Protein AF-A0A0H0G531-F1 (afdb_monomer)

Secondary structure (DSSP, 8-state):
----TTS-S-EEEE-SSPPPHHHHHHH-GGGG--S--TTS-TT-----HHHHHHHHHHTT----EEEEPPPSSGGG--

Mean predicted aligned error: 5.1 Å

Radius of gyration: 14.06 Å; Cα contacts (8 Å, |Δi|>4): 78; chains: 1; bounding box: 36×26×34 Å

InterPro domains:
  IPR026325 Protein of unknown function DUF932 [PF06067] (36-77)

pLDDT: mean 89.15, std 11.55, range [59.62, 98.31]

Solvent-accessible surface area (backbone atoms only — not comparable to full-atom values): 4995 Å² total; per-residue (Å²): 138,81,87,48,87,73,41,60,97,53,42,61,51,76,53,100,52,69,64,50,69,68,57,40,48,75,37,32,48,75,38,69,39,81,69,68,64,85,91,54,59,89,88,60,82,73,74,35,50,47,59,54,52,52,53,36,43,76,75,72,48,71,53,39,64,52,70,35,62,72,59,85,55,72,93,65,66,120

Organism: Escherichia coli (NCBI:txid562)

Structure (mmCIF, N/CA/C/O backbone):
data_AF-A0A0H0G531-F1
#
_entry.id   AF-A0A0H0G531-F1
#
loop_
_atom_site.group_PDB
_atom_site.id
_atom_site.type_symbol
_atom_site.label_atom_id
_atom_site.label_alt_id
_atom_site.label_comp_id
_atom_site.label_asym_id
_atom_site.label_entity_id
_atom_site.label_seq_id
_atom_site.pdbx_PDB_ins_code
_atom_site.Cartn_x
_atom_site.Cartn_y
_atom_site.Cartn_z
_atom_site.occupancy
_atom_site.B_iso_or_equiv
_atom_site.auth_seq_id
_atom_site.auth_comp_id
_atom_site.auth_asym_id
_atom_site.auth_atom_id
_atom_site.pdbx_PDB_model_num
ATOM 1 N N . MET A 1 1 ? -5.748 11.817 -17.148 1.00 60.66 1 MET A N 1
ATOM 2 C CA 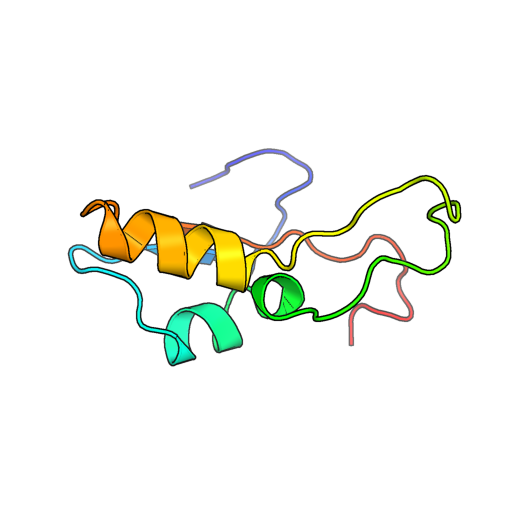. MET A 1 1 ? -5.912 12.547 -15.868 1.00 60.66 1 MET A CA 1
ATOM 3 C C . MET A 1 1 ? -4.525 12.837 -15.302 1.00 60.66 1 MET A C 1
ATOM 5 O O . MET A 1 1 ? -3.692 11.939 -15.363 1.00 60.66 1 MET A O 1
ATOM 9 N N . ARG A 1 2 ? -4.240 14.057 -14.824 1.00 63.06 2 ARG A N 1
ATOM 10 C CA . ARG A 1 2 ? -2.965 14.403 -14.168 1.00 63.06 2 ARG A CA 1
ATOM 11 C C . ARG A 1 2 ? -3.221 14.681 -12.694 1.00 63.06 2 ARG A C 1
ATOM 13 O O . ARG A 1 2 ? -3.833 15.693 -12.390 1.00 63.06 2 ARG A O 1
ATOM 20 N N . LEU A 1 3 ? -2.802 13.767 -11.813 1.00 68.38 3 LEU A N 1
ATOM 21 C CA . LEU A 1 3 ? -3.038 13.880 -10.365 1.00 68.38 3 LEU A CA 1
ATOM 22 C C . LEU A 1 3 ? -2.194 15.001 -9.736 1.00 68.38 3 LEU A C 1
ATOM 24 O O . LEU A 1 3 ? -2.735 15.906 -9.118 1.00 68.38 3 LEU A O 1
ATOM 28 N N . ALA A 1 4 ? -0.869 14.957 -9.913 1.00 70.75 4 ALA A N 1
ATOM 29 C CA . ALA A 1 4 ? 0.073 16.025 -9.552 1.00 70.75 4 ALA A CA 1
ATOM 30 C C . ALA A 1 4 ? 1.398 15.836 -10.313 1.00 70.75 4 ALA A C 1
ATOM 32 O O . ALA A 1 4 ? 1.603 14.809 -10.949 1.00 70.75 4 ALA A O 1
ATOM 33 N N . SER A 1 5 ? 2.337 16.785 -10.237 1.00 68.06 5 SER A N 1
ATOM 34 C CA . SER A 1 5 ? 3.620 16.723 -10.970 1.00 68.06 5 SER A CA 1
ATOM 35 C C . SER A 1 5 ? 4.474 15.480 -10.666 1.00 68.06 5 SER A C 1
ATOM 37 O O . SER A 1 5 ? 5.138 14.961 -11.558 1.00 68.06 5 SER A O 1
ATOM 39 N N . ARG A 1 6 ? 4.440 14.989 -9.419 1.00 61.19 6 ARG A N 1
ATOM 40 C CA . ARG A 1 6 ? 5.203 13.812 -8.942 1.00 61.19 6 ARG A CA 1
ATOM 41 C C . ARG A 1 6 ? 4.612 12.477 -9.395 1.00 61.19 6 ARG A C 1
ATOM 43 O O . ARG A 1 6 ? 5.283 11.449 -9.386 1.00 61.19 6 ARG A O 1
ATOM 50 N N . PHE A 1 7 ? 3.354 12.512 -9.793 1.00 59.62 7 PHE A N 1
ATOM 51 C CA . PHE A 1 7 ? 2.647 11.439 -10.448 1.00 59.62 7 PHE A CA 1
ATOM 52 C C . PHE A 1 7 ? 2.946 11.663 -11.954 1.00 59.62 7 PHE A C 1
ATOM 54 O O . PHE A 1 7 ? 2.296 12.454 -12.606 1.00 59.62 7 PHE A O 1
ATOM 61 N N . GLY A 1 8 ? 4.051 11.143 -12.495 1.00 62.22 8 GLY A N 1
ATOM 62 C CA . GLY A 1 8 ? 4.461 11.375 -13.899 1.00 62.22 8 GLY A CA 1
ATOM 63 C C . GLY A 1 8 ? 3.670 10.519 -14.904 1.00 62.22 8 GLY A C 1
ATOM 64 O O . GLY A 1 8 ? 2.457 10.421 -14.821 1.00 62.22 8 GLY A O 1
ATOM 65 N N . ARG A 1 9 ? 4.336 9.809 -15.831 1.00 62.41 9 ARG A N 1
ATOM 66 C CA . ARG A 1 9 ? 3.737 8.583 -16.410 1.00 62.41 9 ARG A CA 1
ATOM 67 C C . ARG A 1 9 ? 3.618 7.547 -15.280 1.00 62.41 9 ARG A C 1
ATOM 69 O O . ARG A 1 9 ? 4.605 6.900 -14.930 1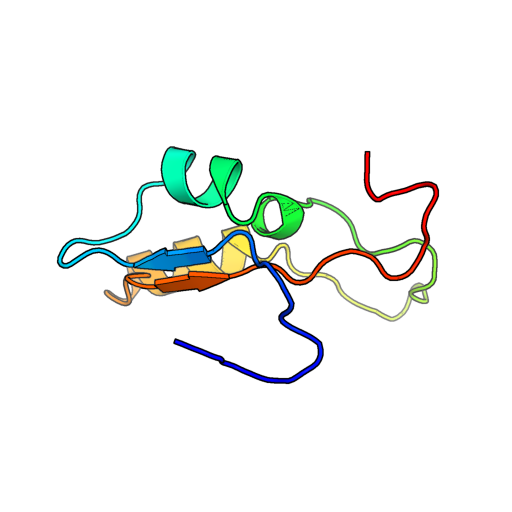.00 62.41 9 ARG A O 1
ATOM 76 N N . TYR A 1 10 ? 2.452 7.506 -14.646 1.00 68.75 10 TYR A N 1
ATOM 77 C CA . TYR A 1 10 ? 2.109 6.650 -13.508 1.00 68.75 10 TYR A CA 1
ATOM 78 C C . TYR A 1 10 ? 1.733 5.241 -13.944 1.00 68.75 10 TYR A C 1
ATOM 80 O O . TYR A 1 10 ? 1.112 5.069 -14.992 1.00 68.75 10 TYR A O 1
ATOM 88 N N . ASN A 1 11 ? 1.970 4.279 -13.052 1.00 80.31 11 ASN A N 1
ATOM 89 C CA . ASN A 1 11 ? 1.138 3.085 -12.998 1.00 80.31 11 ASN A CA 1
ATOM 90 C C . ASN A 1 11 ? -0.127 3.468 -12.224 1.00 80.31 11 ASN A C 1
ATOM 92 O O . ASN A 1 11 ? -0.083 3.718 -11.018 1.00 80.31 11 ASN A O 1
ATOM 96 N N . SER A 1 12 ? -1.234 3.612 -12.949 1.00 90.56 12 SER A N 1
ATOM 97 C CA . SER A 1 12 ? -2.542 3.929 -12.379 1.00 90.56 12 SER A CA 1
ATOM 98 C C . SER A 1 12 ? -3.624 3.080 -13.018 1.00 90.56 12 SER A C 1
ATOM 100 O O . SER A 1 12 ? -3.583 2.846 -14.226 1.00 90.56 12 SER A O 1
ATOM 102 N N . ILE A 1 13 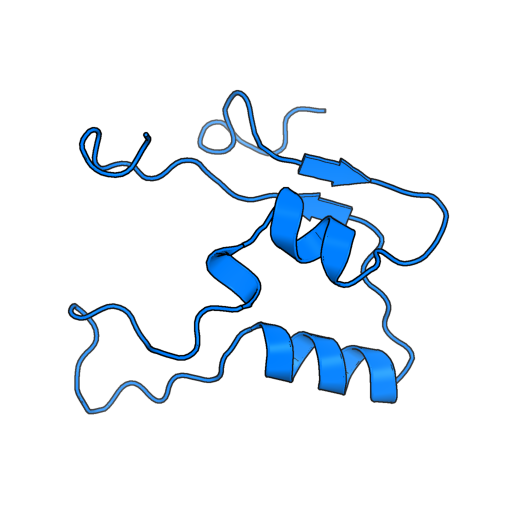? -4.630 2.722 -12.232 1.00 93.94 13 ILE A N 1
ATOM 103 C CA . ILE A 1 13 ? -5.806 1.991 -12.689 1.00 93.94 13 ILE A CA 1
ATOM 104 C C . ILE A 1 13 ? -7.072 2.624 -12.116 1.00 93.94 13 ILE A C 1
ATOM 106 O O . ILE A 1 13 ? -7.108 3.049 -10.962 1.00 93.94 13 ILE A O 1
ATOM 110 N N . ARG A 1 14 ? -8.117 2.688 -12.946 1.00 95.31 14 ARG A N 1
ATOM 111 C CA . ARG A 1 14 ? -9.487 3.013 -12.546 1.00 95.31 14 ARG A CA 1
ATOM 112 C C . ARG A 1 14 ? -10.441 2.003 -13.169 1.00 95.31 14 ARG A C 1
ATOM 114 O O . ARG A 1 14 ? -10.283 1.658 -14.345 1.00 95.31 14 ARG A O 1
ATOM 121 N N . ARG A 1 15 ? -11.429 1.557 -12.399 1.00 97.06 15 ARG A N 1
ATOM 122 C CA . ARG A 1 15 ? -12.510 0.671 -12.848 1.00 97.06 15 ARG A CA 1
ATOM 123 C C . ARG A 1 15 ? -13.846 1.162 -12.290 1.00 97.06 15 ARG A C 1
ATOM 125 O O . ARG A 1 15 ? -13.873 1.904 -11.314 1.00 97.06 15 ARG A O 1
ATOM 132 N N . GLU A 1 16 ? -14.940 0.755 -12.926 1.00 97.38 16 GLU A N 1
ATOM 133 C CA . GLU A 1 16 ? -16.310 0.963 -12.421 1.00 97.38 16 GLU A CA 1
ATOM 134 C C . GLU A 1 16 ? -16.734 -0.118 -11.415 1.00 97.38 16 GLU A C 1
ATOM 136 O O . GLU A 1 16 ? -17.773 -0.003 -10.778 1.00 97.38 16 GLU A O 1
ATOM 141 N N . ARG A 1 17 ? -15.901 -1.151 -11.249 1.00 97.56 17 ARG A N 1
ATOM 142 C CA . ARG A 1 17 ? -16.001 -2.194 -10.224 1.00 97.56 17 ARG A CA 1
ATOM 143 C C . ARG A 1 17 ? -14.832 -2.083 -9.232 1.00 97.56 17 ARG A C 1
ATOM 145 O O . ARG A 1 17 ? -13.811 -1.489 -9.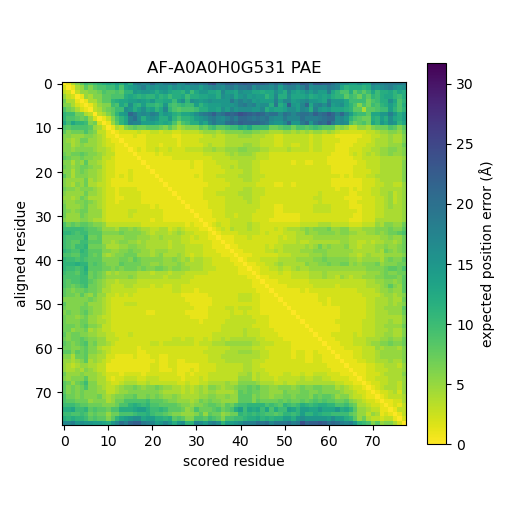598 1.00 97.56 17 ARG A O 1
ATOM 152 N N . PRO A 1 18 ? -14.931 -2.691 -8.037 1.00 98.06 18 PRO A N 1
ATOM 153 C CA . PRO A 1 18 ? -13.797 -2.819 -7.131 1.00 98.06 18 PRO A CA 1
ATOM 154 C C . PRO A 1 18 ? -12.567 -3.427 -7.816 1.00 98.06 18 PRO A C 1
ATOM 156 O O . PRO A 1 18 ? -12.681 -4.327 -8.661 1.00 98.06 18 PRO A O 1
ATOM 159 N N . LEU A 1 19 ? -11.393 -2.914 -7.454 1.00 98.19 19 LEU A N 1
ATOM 160 C CA . LEU A 1 19 ? -10.104 -3.435 -7.883 1.00 98.19 19 LEU A CA 1
ATOM 161 C C . LEU A 1 19 ? -9.812 -4.751 -7.160 1.00 98.19 19 LEU A C 1
ATOM 163 O O . LEU A 1 19 ? -9.946 -4.859 -5.936 1.00 98.19 19 LEU A O 1
ATOM 167 N N . THR A 1 20 ? -9.390 -5.731 -7.950 1.00 97.50 20 THR A N 1
ATOM 168 C CA . THR A 1 20 ? -8.904 -7.029 -7.470 1.00 97.50 20 THR A CA 1
ATOM 169 C C . THR A 1 20 ? -7.504 -6.902 -6.875 1.00 97.50 20 THR A C 1
ATOM 171 O O . THR A 1 20 ? -6.788 -5.936 -7.151 1.00 97.50 20 THR A O 1
ATOM 174 N N . ASP A 1 21 ? -7.089 -7.884 -6.078 1.00 97.44 21 ASP A N 1
ATOM 175 C CA . ASP A 1 21 ? -5.732 -7.899 -5.522 1.00 97.44 21 ASP A CA 1
ATOM 176 C C . ASP A 1 21 ? -4.668 -8.049 -6.609 1.00 97.44 21 ASP A C 1
ATOM 178 O O . ASP A 1 21 ? -3.635 -7.393 -6.520 1.00 97.44 21 ASP A O 1
ATOM 182 N N . ASP A 1 22 ? -4.954 -8.786 -7.683 1.00 97.62 22 ASP A N 1
ATOM 183 C CA . ASP A 1 22 ? -4.066 -8.890 -8.847 1.00 97.62 22 ASP A CA 1
ATOM 184 C C . ASP A 1 22 ? -3.884 -7.532 -9.543 1.00 97.62 22 ASP A C 1
ATOM 186 O O . ASP A 1 22 ? -2.768 -7.134 -9.882 1.00 97.62 22 ASP A O 1
ATOM 190 N N . GLU A 1 23 ? -4.970 -6.767 -9.705 1.00 96.88 23 GLU A N 1
ATOM 191 C CA . GLU A 1 23 ? -4.908 -5.401 -10.237 1.00 96.88 23 GLU A CA 1
ATOM 192 C C . GLU A 1 23 ? -4.127 -4.469 -9.302 1.00 96.88 23 GLU A C 1
ATOM 194 O O . GLU A 1 23 ? -3.331 -3.647 -9.762 1.00 96.88 23 GLU A O 1
ATOM 199 N N . LEU A 1 24 ? -4.313 -4.588 -7.986 1.00 96.75 24 LEU A N 1
ATOM 200 C CA . LEU A 1 24 ? -3.518 -3.822 -7.030 1.00 96.75 24 LEU A CA 1
ATOM 201 C C . LEU A 1 24 ? -2.040 -4.226 -7.094 1.00 96.75 24 LEU A C 1
ATOM 203 O O . LEU A 1 24 ? -1.180 -3.351 -7.071 1.00 96.75 24 LEU A O 1
ATOM 207 N N . MET A 1 25 ? -1.728 -5.514 -7.227 1.00 95.56 25 MET A N 1
ATOM 208 C CA . MET A 1 25 ? -0.356 -6.015 -7.306 1.00 95.56 25 MET A CA 1
ATOM 209 C C . MET A 1 25 ? 0.340 -5.513 -8.572 1.00 95.56 25 MET A C 1
ATOM 211 O O . MET A 1 25 ? 1.483 -5.063 -8.525 1.00 95.56 25 MET A O 1
ATOM 215 N N . GLN A 1 26 ? -0.366 -5.515 -9.703 1.00 93.38 26 GLN A N 1
ATOM 216 C CA . GLN A 1 26 ? 0.174 -5.057 -10.978 1.00 93.38 26 GLN A CA 1
ATOM 217 C C . GLN A 1 26 ? 0.433 -3.540 -11.002 1.00 93.38 26 GLN A C 1
ATOM 219 O O . GLN A 1 26 ? 1.431 -3.091 -11.568 1.00 93.38 26 GLN A O 1
ATOM 224 N N . PHE A 1 27 ? -0.464 -2.729 -10.430 1.00 92.94 27 PHE A N 1
ATOM 225 C CA . PHE A 1 27 ? -0.399 -1.267 -10.565 1.00 92.94 27 PHE A CA 1
ATOM 226 C C . PHE A 1 27 ? 0.204 -0.550 -9.352 1.00 92.94 27 PHE A C 1
ATOM 228 O O . PHE A 1 27 ? 0.825 0.504 -9.517 1.00 92.94 27 PHE A O 1
ATOM 235 N N . VAL 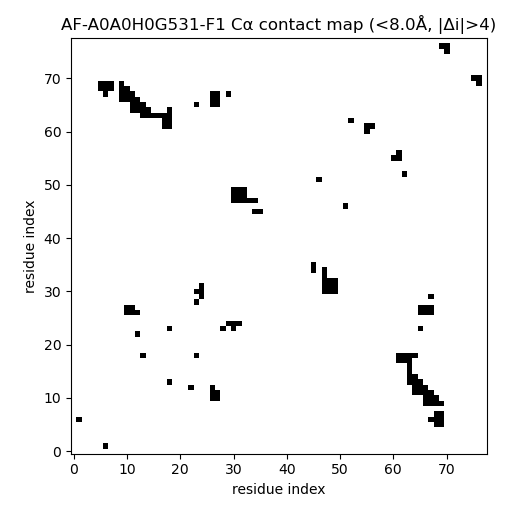A 1 28 ? 0.018 -1.091 -8.148 1.00 94.19 28 VAL A N 1
ATOM 236 C CA . VAL A 1 28 ? 0.450 -0.502 -6.871 1.00 94.19 28 VAL A CA 1
ATOM 237 C C . VAL A 1 28 ? 1.093 -1.541 -5.931 1.00 94.19 28 VAL A C 1
ATOM 239 O O . VAL A 1 28 ? 0.685 -1.659 -4.772 1.00 94.19 28 VAL A O 1
ATOM 242 N N . PRO A 1 29 ? 2.136 -2.274 -6.372 1.00 93.12 29 PRO A N 1
ATOM 243 C CA . PRO A 1 29 ? 2.734 -3.366 -5.596 1.00 93.12 29 PRO A CA 1
ATOM 244 C C . PRO A 1 29 ? 3.221 -2.944 -4.202 1.00 93.12 29 PRO A C 1
ATOM 246 O O . PRO A 1 29 ? 3.248 -3.764 -3.287 1.00 93.12 29 PRO A O 1
ATOM 249 N N . SER A 1 30 ? 3.543 -1.660 -3.981 1.00 91.81 30 SER A N 1
ATOM 250 C CA . SER A 1 30 ? 3.972 -1.169 -2.663 1.00 91.81 30 SER A CA 1
ATOM 251 C C . SER A 1 30 ? 2.922 -1.350 -1.563 1.00 91.81 30 SER A C 1
ATOM 253 O O . SER A 1 30 ? 3.270 -1.348 -0.386 1.00 91.81 30 SER A O 1
ATOM 255 N N . VAL A 1 31 ? 1.643 -1.488 -1.927 1.00 95.19 31 VAL A N 1
ATOM 256 C CA . VAL A 1 31 ? 0.547 -1.752 -0.982 1.00 95.19 31 VAL A CA 1
ATOM 257 C C . VAL A 1 31 ? 0.746 -3.071 -0.226 1.00 95.19 31 VAL A C 1
ATOM 259 O O . VAL A 1 31 ? 0.337 -3.178 0.931 1.00 95.19 31 VAL A O 1
ATOM 262 N N . PHE A 1 32 ? 1.407 -4.042 -0.858 1.00 95.94 32 PHE A N 1
ATOM 263 C CA . PHE A 1 32 ? 1.664 -5.375 -0.313 1.00 95.94 32 PHE A CA 1
ATOM 264 C C . PHE A 1 32 ? 2.990 -5.473 0.454 1.00 95.94 32 PHE A C 1
ATOM 266 O O . PHE A 1 32 ? 3.367 -6.560 0.882 1.00 95.94 32 PHE A O 1
ATOM 273 N N . SER A 1 33 ? 3.706 -4.359 0.648 1.00 93.50 33 SER A N 1
ATOM 274 C CA . SER A 1 33 ? 4.920 -4.347 1.470 1.00 93.50 33 SER A CA 1
ATOM 275 C C . SER A 1 33 ? 4.590 -4.746 2.910 1.00 93.50 33 SER A C 1
ATOM 277 O O . SER A 1 33 ? 3.757 -4.109 3.557 1.00 93.50 33 SER A O 1
ATOM 279 N N . GLY A 1 34 ? 5.249 -5.792 3.411 1.00 94.25 34 GLY A N 1
ATOM 280 C CA . GLY A 1 34 ? 5.082 -6.272 4.787 1.00 94.25 34 GLY A CA 1
ATOM 281 C C . GLY A 1 34 ? 5.826 -5.428 5.822 1.00 94.25 34 GLY A C 1
ATOM 282 O O . GLY A 1 34 ? 5.390 -5.334 6.966 1.00 94.25 34 GLY A O 1
ATOM 283 N N . ASP A 1 35 ? 6.894 -4.749 5.400 1.00 93.12 35 ASP A N 1
ATOM 284 C CA . ASP A 1 35 ? 7.799 -4.038 6.297 1.00 93.12 35 ASP A CA 1
ATOM 285 C C . ASP A 1 35 ? 7.880 -2.541 6.016 1.00 93.12 35 ASP A C 1
ATOM 287 O O . ASP A 1 35 ? 7.616 -2.042 4.913 1.00 93.12 35 ASP A O 1
ATOM 291 N N . LYS A 1 36 ? 8.297 -1.815 7.056 1.00 91.44 36 LYS A N 1
ATOM 292 C CA . LYS A 1 36 ? 8.639 -0.400 6.957 1.00 91.44 36 LYS A CA 1
ATOM 293 C C . LYS A 1 36 ? 9.936 -0.225 6.180 1.00 91.44 36 LYS A C 1
ATOM 295 O O . LYS A 1 36 ? 10.834 -1.057 6.232 1.00 91.44 36 LYS A O 1
ATOM 300 N N . HIS A 1 37 ? 10.078 0.931 5.544 1.00 90.44 37 HIS A N 1
ATOM 301 C CA . HIS A 1 37 ? 11.355 1.317 4.956 1.00 90.44 37 HIS A CA 1
ATOM 302 C C . HIS A 1 37 ? 12.454 1.391 6.034 1.00 90.44 37 HIS A C 1
ATOM 304 O O . HIS A 1 37 ? 12.215 1.939 7.111 1.00 90.44 37 HIS A O 1
ATOM 310 N N . GLU A 1 38 ? 13.668 0.930 5.719 1.00 91.75 38 GLU A N 1
ATOM 311 C CA . GLU A 1 38 ? 14.836 0.886 6.626 1.00 91.75 38 GLU A CA 1
ATOM 312 C C . GLU A 1 38 ? 15.152 2.234 7.301 1.00 91.75 38 GLU A C 1
ATOM 314 O O . GLU A 1 38 ? 15.612 2.302 8.434 1.00 91.75 38 GLU A O 1
ATOM 319 N N . SER A 1 39 ? 14.816 3.340 6.634 1.00 92.69 39 SER A N 1
ATOM 320 C CA . SER A 1 39 ? 14.987 4.704 7.154 1.00 92.69 39 SER A CA 1
ATOM 321 C C . SER A 1 39 ? 13.997 5.102 8.259 1.00 92.69 39 SER A C 1
ATOM 323 O O . SER A 1 39 ? 13.961 6.271 8.659 1.00 92.69 39 SER A O 1
ATOM 325 N N . ARG A 1 40 ? 13.097 4.209 8.683 1.00 95.00 40 ARG A N 1
ATOM 326 C CA . ARG A 1 40 ? 12.125 4.458 9.756 1.00 95.00 40 ARG A CA 1
ATOM 327 C C . ARG A 1 40 ? 12.679 3.954 11.086 1.00 95.00 40 ARG A C 1
ATOM 329 O O . ARG A 1 40 ? 13.096 2.808 11.196 1.00 95.00 40 ARG A O 1
ATOM 336 N N . SER A 1 41 ? 12.612 4.800 12.114 1.00 95.62 41 SER A N 1
ATOM 337 C CA . SER A 1 41 ? 13.068 4.455 13.465 1.00 95.62 41 SER A CA 1
ATOM 338 C C . SER A 1 41 ? 12.270 3.299 14.075 1.00 95.62 41 SER A C 1
ATOM 340 O O . SER A 1 41 ? 11.157 2.991 13.643 1.00 95.62 41 SER A O 1
ATOM 342 N N . GLU A 1 42 ? 12.806 2.675 15.122 1.00 93.50 42 GLU A N 1
ATOM 343 C CA . GLU A 1 42 ? 12.132 1.605 15.877 1.00 93.50 42 GLU A CA 1
ATOM 344 C C . GLU A 1 42 ? 10.788 2.036 16.468 1.00 93.50 42 GLU A C 1
ATOM 346 O O . GLU A 1 42 ? 9.852 1.248 16.500 1.00 93.50 42 GLU A O 1
ATOM 351 N N . ARG A 1 43 ? 10.652 3.316 16.830 1.00 95.44 43 ARG A N 1
ATOM 352 C CA . ARG A 1 43 ? 9.400 3.880 17.355 1.00 95.44 43 ARG A CA 1
ATOM 353 C C . ARG A 1 43 ? 8.282 3.962 16.310 1.00 95.44 43 ARG A C 1
ATOM 355 O O . ARG A 1 43 ? 7.127 4.168 16.670 1.00 95.44 43 ARG A O 1
ATOM 362 N N . TYR A 1 44 ? 8.605 3.851 15.020 1.00 95.38 44 TYR A N 1
ATOM 363 C CA . TYR A 1 44 ? 7.605 3.861 13.959 1.00 95.38 44 TYR A CA 1
ATOM 364 C C . TYR A 1 44 ? 6.914 2.499 13.866 1.00 95.38 44 TYR A C 1
ATOM 366 O O . TYR A 1 44 ? 7.515 1.517 13.422 1.00 95.38 44 TYR A O 1
ATOM 374 N N . THR A 1 45 ? 5.638 2.473 14.254 1.00 94.19 45 THR A N 1
ATOM 375 C CA . THR A 1 45 ? 4.767 1.305 14.093 1.00 94.19 45 THR A CA 1
ATOM 376 C C . THR A 1 45 ? 4.219 1.298 12.675 1.00 94.19 45 THR A C 1
ATOM 378 O O . THR A 1 45 ? 3.435 2.169 12.298 1.00 94.19 45 THR A O 1
ATOM 381 N N . TYR A 1 46 ? 4.665 0.335 11.878 1.00 94.19 46 TYR A N 1
ATOM 382 C CA . TYR A 1 46 ? 4.186 0.166 10.517 1.00 94.19 46 TYR A CA 1
ATOM 383 C C . TYR A 1 46 ? 3.012 -0.798 10.483 1.00 94.19 46 TYR A C 1
ATOM 385 O O . TYR A 1 46 ? 3.068 -1.880 11.059 1.00 94.19 46 TYR A O 1
ATOM 393 N N . ILE A 1 47 ? 1.964 -0.386 9.781 1.00 95.00 47 ILE A N 1
ATOM 394 C CA . ILE A 1 47 ? 0.836 -1.238 9.434 1.00 95.00 47 ILE A CA 1
ATOM 395 C C . ILE A 1 47 ? 0.886 -1.390 7.911 1.00 95.00 47 ILE A C 1
ATOM 397 O O . ILE A 1 47 ? 0.772 -0.375 7.212 1.00 95.00 47 ILE A O 1
ATOM 401 N N . PRO A 1 48 ? 1.059 -2.616 7.385 1.00 95.81 48 PRO A N 1
ATOM 402 C CA . PRO A 1 48 ? 1.000 -2.874 5.953 1.00 95.81 48 PRO A CA 1
ATOM 403 C C . PRO A 1 48 ? -0.266 -2.288 5.336 1.00 95.81 48 PRO A C 1
ATOM 405 O O . PRO A 1 48 ? -1.365 -2.437 5.875 1.00 95.81 48 PRO A O 1
ATOM 408 N N . THR A 1 49 ? -0.134 -1.619 4.191 1.00 96.00 49 THR A N 1
ATOM 409 C CA . THR A 1 49 ? -1.280 -0.941 3.564 1.00 96.00 49 THR A CA 1
ATOM 410 C C . THR A 1 49 ? -2.364 -1.935 3.147 1.00 96.00 49 THR A C 1
ATOM 412 O O . THR A 1 49 ? -3.545 -1.625 3.283 1.00 96.00 49 THR A O 1
ATOM 415 N N . ILE A 1 50 ? -1.990 -3.150 2.735 1.00 97.25 50 ILE A N 1
ATOM 416 C CA . ILE A 1 50 ? -2.946 -4.225 2.444 1.00 97.25 50 ILE A CA 1
ATOM 417 C C . ILE A 1 50 ? -3.828 -4.579 3.651 1.00 97.25 50 ILE A C 1
ATOM 419 O O . ILE A 1 50 ? -5.022 -4.810 3.480 1.00 97.25 50 ILE A O 1
ATOM 423 N N . ASN A 1 51 ? -3.301 -4.517 4.881 1.00 97.31 51 ASN A N 1
ATOM 424 C CA . ASN A 1 51 ? -4.098 -4.764 6.086 1.00 97.31 51 ASN A CA 1
ATOM 425 C C 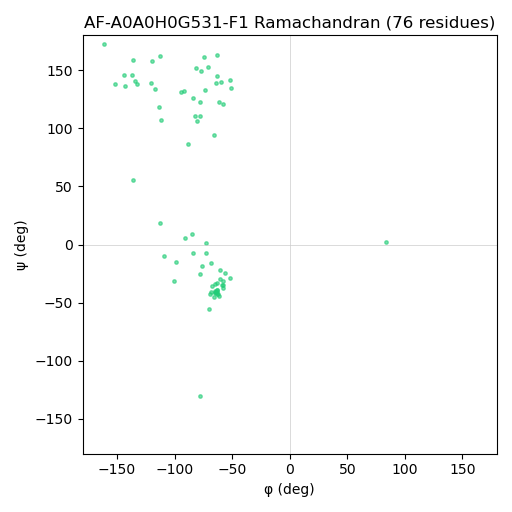. ASN A 1 51 ? -5.175 -3.688 6.257 1.00 97.31 51 ASN A C 1
ATOM 427 O O . ASN A 1 51 ? -6.310 -3.998 6.609 1.00 97.31 51 ASN A O 1
ATOM 431 N N . ILE A 1 52 ? -4.831 -2.431 5.963 1.00 96.38 52 ILE A N 1
ATOM 432 C CA . ILE A 1 52 ? -5.779 -1.313 5.992 1.00 96.38 52 ILE A CA 1
ATOM 433 C C . ILE A 1 52 ? -6.846 -1.503 4.910 1.00 96.38 52 ILE A C 1
ATOM 435 O O . ILE A 1 52 ? -8.027 -1.352 5.198 1.00 96.38 52 ILE A O 1
ATOM 439 N N . ILE A 1 53 ? -6.460 -1.877 3.687 1.00 97.25 53 ILE A N 1
ATOM 440 C CA . ILE A 1 53 ? -7.410 -2.123 2.590 1.00 97.25 53 ILE A CA 1
ATOM 441 C C . ILE A 1 53 ? -8.365 -3.266 2.933 1.00 97.25 53 ILE A C 1
ATOM 443 O O . ILE A 1 53 ? -9.563 -3.123 2.726 1.00 97.25 53 ILE A O 1
ATOM 447 N N . ASN A 1 54 ? -7.867 -4.371 3.487 1.00 97.62 54 ASN A N 1
ATOM 448 C CA . ASN A 1 54 ? -8.715 -5.495 3.880 1.00 97.62 54 ASN A CA 1
ATOM 449 C C . ASN A 1 54 ? -9.712 -5.091 4.971 1.00 97.62 54 ASN A C 1
ATOM 451 O O . ASN A 1 54 ? -10.896 -5.373 4.837 1.00 97.62 54 ASN A O 1
ATOM 455 N N . LYS A 1 55 ? -9.276 -4.327 5.980 1.00 98.00 55 LYS A N 1
ATOM 456 C CA . LYS A 1 55 ? -10.195 -3.775 6.986 1.00 98.00 55 LYS A CA 1
ATOM 457 C C . LYS A 1 55 ? -11.213 -2.806 6.402 1.00 98.00 55 LYS A C 1
ATOM 459 O O . LYS A 1 55 ? -12.374 -2.850 6.776 1.00 98.00 55 LYS A O 1
ATOM 464 N N . LEU A 1 56 ? -10.812 -1.971 5.451 1.00 97.81 56 LEU A N 1
ATOM 465 C CA . LEU A 1 56 ? -11.746 -1.103 4.738 1.00 97.81 56 LEU A CA 1
ATOM 466 C C . L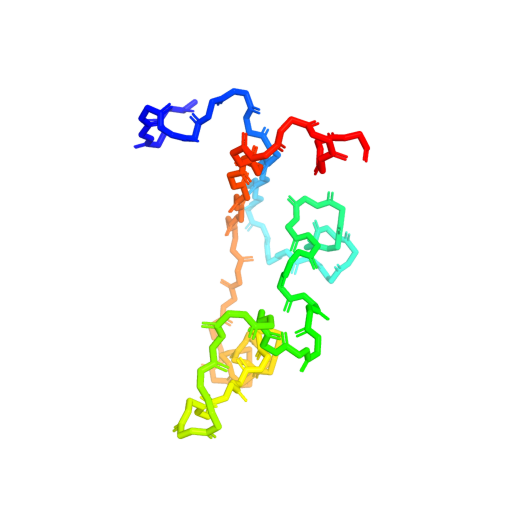EU A 1 56 ? -12.779 -1.914 3.943 1.00 97.81 56 LEU A C 1
ATOM 468 O O . LEU A 1 56 ? -13.953 -1.559 3.959 1.00 97.81 56 LEU A O 1
ATOM 472 N N . ARG A 1 57 ? -12.372 -3.021 3.311 1.00 97.50 57 ARG A N 1
ATOM 473 C CA . ARG A 1 57 ? -13.285 -3.933 2.606 1.00 97.50 57 ARG A CA 1
ATOM 474 C C . ARG A 1 57 ? -14.287 -4.591 3.549 1.00 97.50 57 ARG A C 1
ATOM 476 O O . ARG A 1 57 ? -15.456 -4.665 3.172 1.00 97.50 57 ARG A O 1
ATOM 483 N N . ASP A 1 58 ? -13.851 -5.013 4.739 1.00 97.88 58 ASP A N 1
ATOM 484 C CA . ASP A 1 58 ? -14.728 -5.564 5.786 1.00 97.88 58 ASP A CA 1
ATOM 485 C C . ASP A 1 58 ? -15.828 -4.554 6.172 1.00 97.88 58 ASP A C 1
ATOM 487 O O . ASP A 1 58 ? -16.983 -4.925 6.356 1.00 97.88 58 ASP A O 1
ATOM 491 N N . GLU A 1 59 ? -15.485 -3.263 6.202 1.00 98.31 59 GLU A N 1
ATOM 492 C CA . GLU A 1 59 ? -16.403 -2.147 6.481 1.00 98.31 59 GLU A CA 1
ATOM 493 C C . GLU A 1 59 ? -17.174 -1.652 5.232 1.00 98.31 59 GLU A C 1
ATOM 495 O O . GLU A 1 59 ? -17.834 -0.614 5.263 1.00 98.31 59 GLU A O 1
ATOM 500 N N . GLY A 1 60 ? -17.087 -2.359 4.099 1.00 97.94 60 GLY A N 1
ATOM 501 C CA . GLY A 1 60 ? -17.811 -2.033 2.863 1.00 97.94 60 GLY A CA 1
ATOM 502 C C . GLY A 1 60 ? -17.150 -0.981 1.962 1.00 97.94 60 GLY A C 1
ATOM 503 O O . GLY A 1 60 ? -17.687 -0.655 0.900 1.00 97.94 60 GLY A O 1
ATOM 504 N N . PHE A 1 61 ? -15.967 -0.476 2.315 1.00 98.06 61 PHE A N 1
ATOM 505 C CA . PHE A 1 61 ? -15.194 0.436 1.472 1.00 98.06 61 PHE A CA 1
ATOM 506 C C . PHE A 1 61 ? -14.357 -0.339 0.454 1.00 98.06 61 PHE A C 1
ATOM 508 O O . PHE A 1 61 ? -13.548 -1.199 0.794 1.00 98.06 61 PHE A O 1
ATOM 515 N N . GLN A 1 62 ? -14.514 0.002 -0.824 1.00 97.50 62 GLN A N 1
ATOM 516 C CA . GLN A 1 62 ? -13.862 -0.704 -1.925 1.00 97.50 62 GLN A CA 1
ATOM 517 C C . GLN A 1 62 ? -12.960 0.238 -2.738 1.00 97.50 62 GLN A C 1
ATOM 519 O O . GLN A 1 62 ? -13.347 1.378 -3.010 1.00 97.50 62 GLN A O 1
ATOM 524 N N . PRO A 1 63 ? -11.762 -0.206 -3.164 1.00 97.19 63 PRO A N 1
ATOM 525 C CA . PRO A 1 63 ? -10.897 0.599 -4.015 1.00 97.19 63 PRO A CA 1
ATOM 526 C C . PRO A 1 63 ? -11.389 0.558 -5.468 1.00 97.19 63 PRO A C 1
ATOM 528 O O . PRO A 1 63 ? -11.453 -0.507 -6.066 1.00 97.19 63 PRO A O 1
ATOM 531 N N . PHE A 1 64 ? -11.683 1.713 -6.069 1.00 97.75 64 PHE A N 1
ATOM 532 C CA . PHE A 1 64 ? -12.013 1.839 -7.507 1.00 97.75 64 PHE A CA 1
ATOM 533 C C . PHE A 1 64 ? -10.909 2.535 -8.313 1.00 97.75 64 PHE A C 1
ATOM 535 O O . PHE A 1 64 ? -10.943 2.591 -9.545 1.00 97.75 64 PHE A O 1
ATOM 542 N N . PHE A 1 65 ? -9.927 3.094 -7.608 1.00 95.81 65 PHE A N 1
ATOM 543 C CA . PHE A 1 65 ? -8.800 3.814 -8.169 1.00 95.81 65 PHE A CA 1
ATOM 544 C C . PHE A 1 65 ? -7.542 3.529 -7.355 1.00 95.81 65 PHE A C 1
ATOM 546 O O . PHE A 1 65 ? -7.580 3.568 -6.127 1.00 95.81 65 PHE A O 1
ATOM 553 N N . ALA A 1 66 ? -6.425 3.298 -8.040 1.00 95.12 66 ALA A N 1
ATOM 554 C CA . ALA A 1 66 ? -5.121 3.153 -7.414 1.00 95.12 66 ALA A CA 1
ATOM 555 C C . ALA A 1 66 ? -4.034 3.764 -8.301 1.00 95.12 66 ALA A C 1
ATOM 557 O O . ALA A 1 66 ? -4.119 3.738 -9.532 1.00 95.12 66 ALA A O 1
ATOM 558 N N . CYS A 1 67 ? -3.010 4.337 -7.672 1.00 92.94 67 CYS A N 1
ATOM 559 C CA . CYS A 1 67 ? -1.874 4.925 -8.364 1.00 92.94 67 CYS A CA 1
ATOM 560 C C . CYS A 1 67 ? -0.625 4.855 -7.490 1.00 92.94 67 CYS A C 1
ATOM 562 O O . CYS A 1 67 ? -0.674 5.198 -6.310 1.00 92.94 67 CYS A O 1
ATOM 564 N N . GLN A 1 68 ? 0.508 4.509 -8.096 1.00 89.81 68 GLN A N 1
ATOM 565 C CA . GLN A 1 68 ? 1.814 4.541 -7.444 1.00 89.81 68 GLN A CA 1
ATOM 566 C C . GLN A 1 68 ? 2.728 5.541 -8.154 1.00 89.81 68 GLN A C 1
ATOM 568 O O . GLN A 1 68 ? 2.810 5.593 -9.384 1.00 89.81 68 GLN A O 1
ATOM 573 N N . SER A 1 69 ? 3.419 6.374 -7.375 1.00 85.94 69 SER A N 1
ATOM 574 C CA . SER A 1 69 ? 4.450 7.269 -7.902 1.00 85.94 69 SER A CA 1
ATOM 575 C C . SER A 1 69 ? 5.737 6.500 -8.193 1.00 85.94 69 SER A C 1
ATOM 577 O O . SER A 1 69 ? 6.083 5.577 -7.458 1.00 85.94 69 SER A O 1
ATOM 579 N N . ARG A 1 70 ? 6.504 6.935 -9.196 1.00 80.88 70 ARG A N 1
ATOM 580 C CA . ARG A 1 70 ? 7.849 6.393 -9.428 1.00 80.88 70 ARG A CA 1
ATOM 581 C C . ARG A 1 70 ? 8.771 6.686 -8.247 1.00 80.88 70 ARG A C 1
ATOM 583 O O . ARG A 1 70 ? 8.710 7.766 -7.651 1.00 80.88 70 ARG A O 1
ATOM 590 N N . VAL A 1 71 ? 9.662 5.741 -7.961 1.00 80.94 71 VAL A N 1
ATOM 591 C CA . VAL A 1 71 ? 10.733 5.937 -6.986 1.00 80.94 71 VAL A CA 1
ATOM 592 C C . VAL A 1 71 ? 11.662 7.047 -7.486 1.00 80.94 71 VAL A C 1
ATOM 594 O O . VAL A 1 71 ? 11.937 7.175 -8.682 1.00 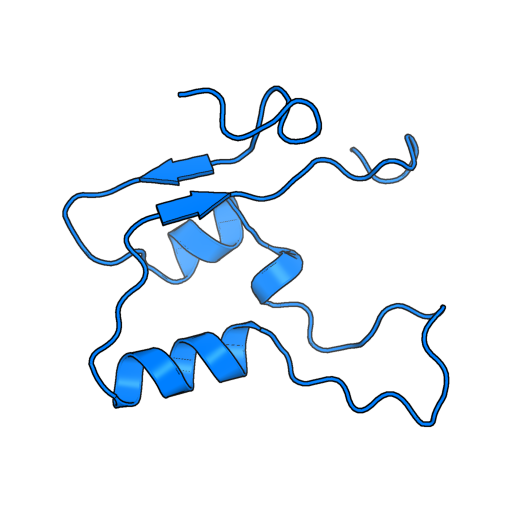80.94 71 VAL A O 1
ATOM 597 N N . ARG A 1 72 ? 12.105 7.915 -6.572 1.00 79.38 72 ARG A N 1
ATOM 598 C CA . ARG A 1 72 ? 13.026 9.011 -6.909 1.00 79.38 72 ARG A CA 1
ATOM 599 C C . ARG A 1 72 ? 14.408 8.487 -7.273 1.00 79.38 72 ARG A C 1
ATOM 601 O O . ARG A 1 72 ? 14.968 8.967 -8.254 1.00 79.38 72 ARG A O 1
ATOM 608 N N . ASP A 1 73 ? 14.883 7.508 -6.512 1.00 83.50 73 ASP A N 1
ATOM 609 C CA . ASP A 1 73 ? 16.104 6.753 -6.778 1.00 83.50 73 ASP A CA 1
ATOM 610 C C . ASP A 1 73 ? 16.014 6.077 -8.151 1.00 83.50 73 ASP A C 1
ATOM 612 O O . ASP A 1 73 ? 15.076 5.321 -8.400 1.00 83.50 73 ASP A O 1
ATOM 616 N N . LEU A 1 74 ? 16.952 6.410 -9.041 1.00 81.69 74 LEU A N 1
ATOM 617 C CA . LEU A 1 74 ? 17.008 5.898 -10.410 1.00 81.69 74 LEU A CA 1
ATOM 618 C C . LEU A 1 74 ? 17.321 4.399 -10.443 1.00 81.69 74 LEU A C 1
ATOM 620 O O . LEU A 1 74 ? 16.728 3.704 -11.260 1.00 81.69 74 LEU A O 1
ATOM 624 N N . GLY A 1 75 ? 18.164 3.903 -9.531 1.00 84.62 75 GLY A N 1
ATOM 625 C CA . GLY A 1 75 ? 18.559 2.491 -9.476 1.00 84.62 75 GLY A CA 1
ATOM 626 C C . GLY A 1 75 ? 17.453 1.557 -8.979 1.00 84.62 75 GLY A C 1
ATOM 627 O O . GLY A 1 75 ? 17.606 0.346 -9.030 1.00 84.62 75 GLY A O 1
ATOM 628 N N . ARG A 1 76 ? 16.330 2.115 -8.508 1.00 75.12 76 ARG A N 1
ATOM 629 C CA . ARG A 1 76 ? 15.1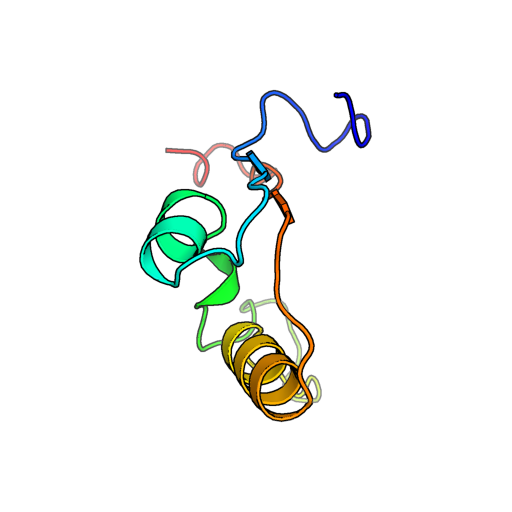43 1.381 -8.035 1.00 75.12 76 ARG A CA 1
ATOM 630 C C . ARG A 1 76 ? 13.922 1.576 -8.950 1.00 75.12 76 ARG A C 1
ATOM 632 O O . ARG A 1 76 ? 12.788 1.436 -8.494 1.00 75.12 76 ARG A O 1
ATOM 639 N N . ARG A 1 77 ? 14.126 2.024 -10.198 1.00 74.12 77 ARG A N 1
ATOM 640 C CA . ARG A 1 77 ? 13.045 2.249 -11.184 1.00 74.12 77 ARG A CA 1
ATOM 641 C C . ARG A 1 77 ? 12.860 1.109 -12.181 1.00 74.12 77 ARG A C 1
ATOM 643 O O . ARG A 1 77 ? 11.852 1.150 -12.888 1.00 74.12 77 ARG A O 1
ATOM 650 N N . GLU A 1 78 ? 13.835 0.211 -12.269 1.00 61.34 78 GLU A N 1
ATOM 651 C CA . GLU A 1 78 ? 13.845 -0.944 -13.173 1.00 61.34 78 GLU A CA 1
ATOM 652 C C . GLU A 1 78 ? 13.181 -2.156 -12.523 1.00 61.34 78 GLU A C 1
ATOM 654 O O . GLU A 1 78 ? 13.389 -2.350 -11.301 1.00 61.34 78 GLU A O 1
#

Sequence (78 aa):
MRLASRFGRYNSIRRERPLTDDELMQFVPSVFSGDKHESRSERYTYIPTINIINKLRDEGFQPFFACQSRVRDLGRRE

Foldseek 3Di:
DDPDPQCPVWLKDADPDFDDVVSCCVRPVQLQDPDDDPPDDPPDDDDRNVVVQVVCVVVVHGDRMDIDGADPDPVPRD